Protein AF-A0A2R4WGL7-F1 (afdb_monomer_lite)

Structure (mmCIF, N/CA/C/O backbone):
data_AF-A0A2R4WGL7-F1
#
_entr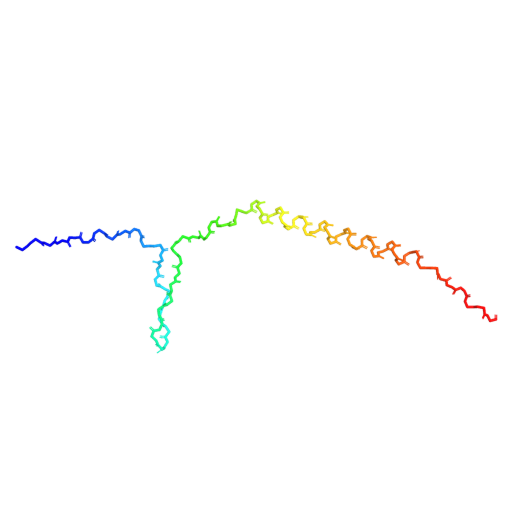y.id   AF-A0A2R4WGL7-F1
#
loop_
_atom_site.group_PDB
_atom_site.id
_atom_site.type_symbol
_atom_site.label_atom_id
_atom_site.label_alt_id
_atom_site.label_comp_id
_atom_site.label_asym_id
_atom_site.label_entity_id
_atom_site.label_seq_i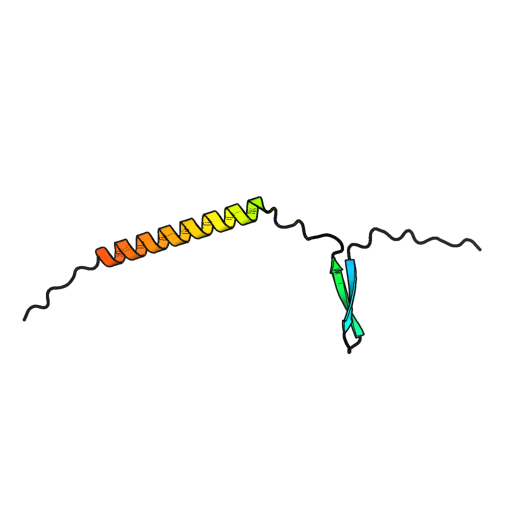d
_atom_site.pdbx_PDB_ins_code
_atom_site.Cartn_x
_atom_site.Cartn_y
_atom_site.Cartn_z
_atom_site.occupancy
_atom_site.B_iso_or_equiv
_atom_site.auth_seq_id
_atom_site.auth_comp_id
_atom_site.auth_asym_id
_atom_site.auth_atom_id
_atom_site.pdbx_PDB_model_num
ATOM 1 N N . MET A 1 1 ? 22.561 3.739 -45.278 1.00 40.44 1 MET A N 1
ATOM 2 C CA . MET A 1 1 ? 21.406 4.000 -44.387 1.00 40.44 1 MET A CA 1
ATOM 3 C C . MET A 1 1 ? 21.773 3.591 -42.965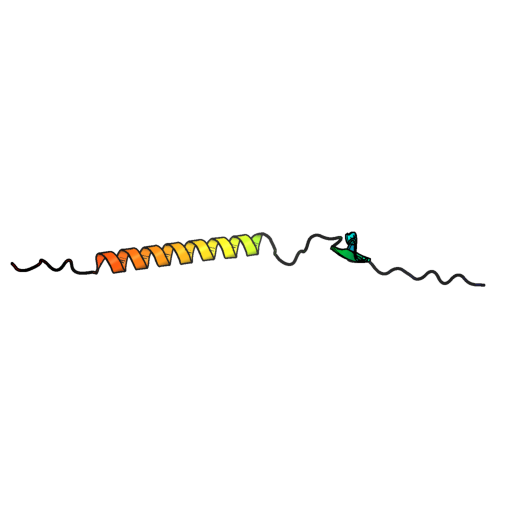 1.00 40.44 1 MET A C 1
ATOM 5 O O . MET A 1 1 ? 21.923 2.403 -42.712 1.00 40.44 1 MET A O 1
ATOM 9 N N . ALA A 1 2 ? 21.994 4.544 -42.058 1.00 47.56 2 ALA A N 1
ATOM 10 C CA . ALA A 1 2 ? 22.342 4.245 -40.667 1.00 47.56 2 ALA A CA 1
ATOM 11 C C . ALA A 1 2 ? 21.063 4.013 -39.839 1.00 47.56 2 ALA A C 1
ATOM 13 O O . ALA A 1 2 ? 20.207 4.892 -39.755 1.00 47.56 2 ALA A O 1
ATOM 14 N N . LYS A 1 3 ? 20.914 2.823 -39.242 1.00 54.62 3 LYS A N 1
ATOM 15 C CA . LYS A 1 3 ? 19.827 2.516 -38.299 1.00 54.62 3 LYS A CA 1
ATOM 16 C C . LYS A 1 3 ? 20.115 3.221 -36.972 1.00 54.62 3 LYS A C 1
ATOM 18 O O . LYS A 1 3 ? 20.985 2.796 -36.218 1.00 54.62 3 LYS A O 1
ATOM 23 N N . ILE A 1 4 ? 19.377 4.290 -36.685 1.00 55.91 4 ILE A N 1
ATOM 24 C CA . ILE A 1 4 ? 19.410 4.972 -35.388 1.00 55.91 4 ILE A CA 1
ATOM 25 C C . ILE A 1 4 ? 18.727 4.057 -34.367 1.00 55.91 4 ILE A C 1
ATOM 27 O O . ILE A 1 4 ? 17.500 3.962 -34.313 1.00 55.91 4 ILE A O 1
ATOM 31 N N . ALA A 1 5 ? 19.522 3.355 -33.562 1.00 57.75 5 ALA A N 1
ATOM 32 C CA . ALA A 1 5 ? 19.016 2.629 -32.408 1.00 57.75 5 ALA A CA 1
ATOM 33 C C . ALA A 1 5 ? 18.521 3.650 -31.372 1.00 57.75 5 ALA A C 1
ATOM 35 O O . ALA A 1 5 ? 19.315 4.267 -30.661 1.00 57.75 5 ALA A O 1
ATOM 36 N N . LYS A 1 6 ? 17.199 3.853 -31.291 1.00 59.59 6 LYS A N 1
ATOM 37 C CA . LYS A 1 6 ? 16.572 4.597 -30.191 1.00 59.59 6 LYS A CA 1
ATOM 38 C C . LYS A 1 6 ? 16.951 3.894 -28.888 1.00 59.59 6 LYS A C 1
ATOM 40 O O . LYS A 1 6 ? 16.411 2.830 -28.588 1.00 59.59 6 LYS A O 1
ATOM 45 N N . ARG A 1 7 ? 17.882 4.472 -28.121 1.00 55.97 7 ARG A N 1
ATOM 46 C CA . ARG A 1 7 ? 18.158 4.056 -26.742 1.00 55.97 7 ARG A CA 1
ATOM 47 C C . ARG A 1 7 ? 16.849 4.158 -25.968 1.00 55.97 7 ARG A C 1
ATOM 49 O O . ARG A 1 7 ? 16.392 5.250 -25.642 1.00 55.97 7 ARG A O 1
ATOM 56 N N . ALA A 1 8 ? 16.216 3.015 -25.731 1.00 61.75 8 ALA A N 1
ATOM 57 C CA . ALA A 1 8 ? 15.063 2.934 -24.861 1.00 61.75 8 ALA A CA 1
ATOM 58 C C . ALA A 1 8 ? 15.555 3.257 -23.448 1.00 61.75 8 ALA A C 1
ATOM 60 O O . ALA A 1 8 ? 16.264 2.458 -22.839 1.00 61.75 8 ALA A O 1
ATOM 61 N N . GLY A 1 9 ? 15.213 4.446 -22.949 1.00 61.75 9 GLY A N 1
ATOM 62 C CA . GLY A 1 9 ? 15.367 4.754 -21.532 1.00 61.75 9 GLY A CA 1
ATOM 63 C C . GLY A 1 9 ? 14.654 3.701 -20.671 1.00 61.75 9 GLY A C 1
ATOM 64 O O . GLY A 1 9 ? 13.793 2.964 -21.175 1.00 61.75 9 GLY A O 1
ATOM 65 N N . PRO A 1 10 ? 15.002 3.592 -19.379 1.00 65.06 10 PRO A N 1
ATOM 66 C CA . PRO A 1 10 ? 14.368 2.632 -18.486 1.00 65.06 10 PRO A CA 1
ATOM 67 C C . PRO A 1 10 ? 12.852 2.844 -18.510 1.00 65.06 10 PRO A C 1
ATOM 69 O O . PRO A 1 10 ? 12.364 3.902 -18.137 1.00 65.06 10 PRO A O 1
ATOM 72 N N . ARG A 1 11 ? 12.103 1.845 -18.999 1.00 73.50 11 ARG A N 1
ATOM 73 C CA . ARG A 1 11 ? 10.632 1.869 -19.018 1.00 73.50 11 ARG A CA 1
ATOM 74 C C . ARG A 1 11 ? 10.132 1.525 -17.611 1.00 73.50 11 ARG A C 1
ATOM 76 O O . ARG A 1 11 ? 10.254 0.348 -17.255 1.00 73.50 11 ARG A O 1
ATOM 83 N N . PRO A 1 12 ? 9.580 2.479 -16.837 1.00 82.50 12 PRO A N 1
ATOM 84 C CA . PRO A 1 12 ? 9.228 2.260 -15.431 1.00 82.50 12 PRO A CA 1
ATOM 85 C C . PRO A 1 12 ? 7.949 1.430 -15.255 1.00 82.50 12 PRO A C 1
ATOM 87 O O . PRO A 1 12 ? 7.705 0.878 -14.184 1.00 82.50 12 PRO A O 1
ATOM 90 N N . TYR A 1 13 ? 7.176 1.273 -16.330 1.00 86.75 13 TYR A N 1
ATOM 91 C CA . TYR A 1 13 ? 5.919 0.537 -16.357 1.00 86.75 13 TYR A CA 1
ATOM 92 C C . TYR A 1 13 ? 5.968 -0.621 -17.364 1.00 86.75 13 TYR A C 1
ATOM 94 O O . TYR A 1 13 ? 6.733 -0.597 -18.337 1.00 86.75 13 TYR A O 1
ATOM 102 N N . ARG A 1 14 ? 5.154 -1.651 -17.125 1.00 88.75 14 ARG A N 1
ATOM 103 C CA . ARG A 1 14 ? 4.847 -2.750 -18.052 1.00 88.75 14 ARG A CA 1
ATOM 104 C C . ARG A 1 14 ? 3.339 -2.794 -18.303 1.00 88.75 14 ARG A C 1
ATOM 106 O O . ARG A 1 14 ? 2.573 -2.392 -17.434 1.00 88.75 14 ARG A O 1
ATOM 113 N N . SER A 1 15 ? 2.918 -3.284 -19.466 1.00 90.94 15 SER A N 1
ATOM 114 C CA . SER A 1 15 ? 1.495 -3.530 -19.723 1.00 90.94 15 SER A CA 1
ATOM 115 C C . SER A 1 15 ? 1.022 -4.719 -18.888 1.00 90.94 15 SER A C 1
ATOM 117 O O . SER A 1 15 ? 1.707 -5.741 -18.828 1.00 90.94 15 SER A O 1
ATOM 119 N N . LEU A 1 16 ? -0.106 -4.546 -18.202 1.00 89.00 16 LEU A N 1
ATOM 120 C CA . LEU A 1 16 ? -0.814 -5.602 -17.480 1.00 89.00 16 LEU A CA 1
ATOM 121 C C . LEU A 1 16 ? -1.865 -6.275 -18.376 1.00 89.00 16 LEU A C 1
ATOM 123 O O . LEU A 1 16 ? -2.154 -7.453 -18.204 1.00 89.00 16 LEU A O 1
ATOM 127 N N . GLY A 1 17 ? -2.411 -5.531 -19.335 1.00 91.19 17 GLY A N 1
ATOM 128 C CA . GLY A 1 17 ? -3.436 -5.988 -20.264 1.00 91.19 17 GLY A CA 1
ATOM 129 C C . GLY A 1 17 ? -4.054 -4.813 -21.014 1.00 91.19 17 GLY A C 1
ATOM 130 O O . GLY A 1 17 ? -3.668 -3.659 -20.804 1.00 91.19 17 GLY A O 1
ATOM 131 N N . THR A 1 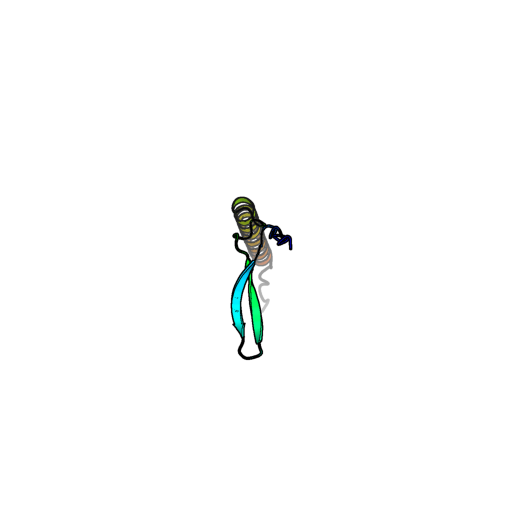18 ? -5.012 -5.120 -21.881 1.00 94.75 18 THR A N 1
ATOM 132 C CA . THR A 1 18 ? -5.836 -4.126 -22.577 1.00 94.75 18 THR A CA 1
ATOM 133 C C . THR A 1 18 ? -7.294 -4.457 -22.299 1.00 94.75 18 THR A C 1
ATOM 135 O O . THR A 1 18 ? -7.667 -5.630 -22.328 1.00 94.75 18 THR A O 1
ATOM 138 N N . THR A 1 19 ? -8.093 -3.454 -21.966 1.00 91.56 19 THR A N 1
ATOM 139 C CA . THR A 1 19 ? -9.535 -3.613 -21.765 1.00 91.56 19 THR A CA 1
ATOM 140 C C . THR A 1 19 ? -10.247 -3.844 -23.104 1.00 91.56 19 THR A C 1
ATOM 142 O O . THR A 1 19 ? -9.680 -3.605 -24.172 1.00 91.56 19 THR A O 1
ATOM 145 N N . SER A 1 20 ? -11.497 -4.310 -23.069 1.00 86.88 20 SER A N 1
ATOM 146 C CA . SER A 1 20 ? -12.289 -4.604 -24.277 1.00 86.88 20 SER A CA 1
ATOM 147 C C . SER A 1 20 ? -12.544 -3.375 -25.164 1.00 86.88 20 SER A C 1
ATOM 149 O O . SER A 1 20 ? -12.758 -3.515 -26.363 1.00 86.88 20 SER A O 1
ATOM 151 N N . ASP A 1 21 ? -12.493 -2.179 -24.582 1.00 94.31 21 ASP A N 1
ATOM 152 C CA . ASP A 1 21 ? -12.588 -0.863 -25.224 1.00 94.31 21 ASP A CA 1
ATOM 153 C C . ASP A 1 21 ? -11.225 -0.303 -25.685 1.00 94.31 21 ASP A C 1
ATOM 155 O O . ASP A 1 21 ? -11.148 0.815 -26.189 1.00 94.31 21 ASP A O 1
ATOM 159 N N . GLY A 1 22 ? -10.141 -1.080 -25.564 1.00 91.81 22 GLY A N 1
ATOM 160 C CA . GLY A 1 22 ? -8.825 -0.739 -26.115 1.00 91.81 22 GLY A CA 1
ATOM 161 C C . GLY A 1 22 ? -7.909 0.063 -25.184 1.00 91.81 22 GLY A C 1
ATOM 162 O O . GLY A 1 22 ? -6.849 0.519 -25.618 1.00 91.81 22 GLY A O 1
ATOM 163 N N . VAL A 1 23 ? -8.261 0.228 -23.905 1.00 93.25 23 VAL A N 1
ATOM 164 C CA . VAL A 1 23 ? -7.436 0.961 -22.934 1.00 93.25 23 VAL A CA 1
ATOM 165 C C . VAL A 1 23 ? -6.316 0.067 -22.406 1.00 93.25 23 VAL A C 1
ATOM 167 O O . VAL A 1 23 ? -6.553 -1.011 -21.863 1.00 93.25 23 VAL A O 1
ATOM 170 N N . VAL A 1 24 ? -5.067 0.525 -22.528 1.00 92.94 24 VAL A N 1
ATOM 171 C CA . VAL A 1 24 ? -3.889 -0.210 -22.044 1.00 92.94 24 VAL A CA 1
ATOM 172 C C . VAL A 1 24 ? -3.665 0.063 -20.559 1.00 92.94 24 VAL A C 1
ATOM 174 O O . VAL A 1 24 ? -3.359 1.185 -20.156 1.00 92.94 24 VAL A O 1
ATOM 177 N N . ILE A 1 25 ? -3.731 -0.987 -19.744 1.00 91.75 25 ILE A N 1
ATOM 178 C CA . ILE A 1 25 ? -3.444 -0.917 -18.312 1.00 91.75 25 ILE A CA 1
ATOM 179 C C . ILE A 1 25 ? -1.937 -1.054 -18.110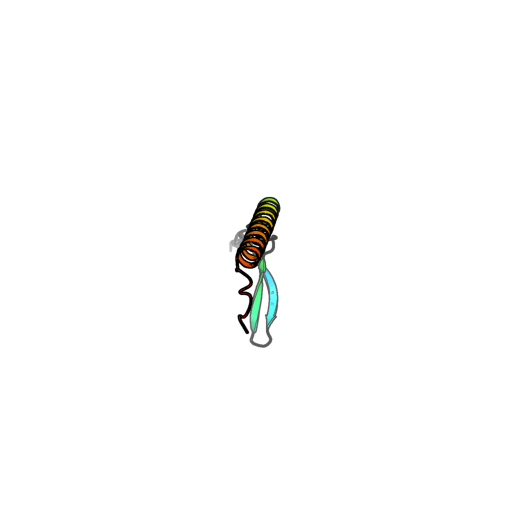 1.00 91.75 25 ILE A C 1
ATOM 181 O O . ILE A 1 25 ? -1.319 -2.031 -18.545 1.00 91.75 25 ILE A O 1
ATOM 185 N N . LEU A 1 26 ? -1.334 -0.085 -17.424 1.00 91.75 26 LEU A N 1
ATOM 186 C CA . LEU A 1 26 ? 0.087 -0.082 -17.091 1.00 91.75 26 LEU A CA 1
ATOM 187 C C . LEU A 1 26 ? 0.284 -0.344 -15.597 1.00 91.75 26 LEU A C 1
ATOM 189 O O . LEU A 1 26 ? -0.349 0.287 -14.759 1.00 91.75 26 LEU A O 1
ATOM 193 N N . THR A 1 27 ? 1.208 -1.242 -15.263 1.00 88.94 27 THR A N 1
ATOM 194 C CA . THR A 1 27 ? 1.652 -1.488 -13.887 1.00 88.94 27 THR A CA 1
ATOM 195 C C . THR A 1 27 ? 3.121 -1.101 -13.728 1.00 88.94 27 THR A C 1
ATOM 197 O O . THR A 1 27 ? 3.917 -1.347 -14.641 1.00 88.94 27 THR A O 1
ATOM 200 N N . PRO A 1 28 ? 3.528 -0.529 -12.582 1.00 86.94 28 PRO A N 1
ATOM 201 C CA . PRO A 1 28 ? 4.936 -0.318 -12.271 1.00 86.94 28 PRO A CA 1
ATOM 202 C C . PRO A 1 28 ? 5.716 -1.633 -12.359 1.00 86.94 28 PRO A C 1
ATOM 204 O O . PRO A 1 28 ? 5.207 -2.695 -11.993 1.00 86.94 28 PRO A O 1
ATOM 207 N N . LYS A 1 29 ? 6.957 -1.574 -12.847 1.00 86.06 29 LYS A N 1
ATOM 208 C CA . LYS A 1 29 ? 7.869 -2.732 -12.833 1.00 86.06 29 LYS A CA 1
ATOM 209 C C . LYS A 1 29 ? 8.507 -2.972 -11.473 1.00 86.06 29 LYS A C 1
ATOM 211 O O . LYS A 1 29 ? 8.967 -4.075 -11.203 1.00 86.06 29 LYS A O 1
ATOM 216 N N . VAL A 1 30 ? 8.575 -1.928 -10.658 1.00 81.81 30 VAL A N 1
ATOM 217 C CA . VAL A 1 30 ? 9.196 -1.948 -9.339 1.00 81.81 30 VAL A CA 1
ATOM 218 C C . VAL A 1 30 ? 8.103 -1.709 -8.312 1.00 81.81 30 VAL A C 1
ATOM 220 O O . VAL A 1 30 ? 7.197 -0.909 -8.550 1.00 81.81 30 VAL A O 1
ATOM 223 N N . ALA A 1 31 ? 8.184 -2.412 -7.183 1.00 73.56 31 ALA A N 1
ATOM 224 C CA . ALA A 1 31 ? 7.292 -2.164 -6.064 1.00 73.56 31 ALA A CA 1
ATOM 225 C C . ALA A 1 31 ? 7.415 -0.692 -5.624 1.00 73.56 31 ALA A C 1
ATOM 227 O O . ALA A 1 31 ? 8.536 -0.183 -5.525 1.00 73.56 31 ALA A O 1
ATOM 228 N N . PRO A 1 32 ? 6.297 0.007 -5.372 1.00 68.88 32 PRO A N 1
ATOM 229 C CA . PRO A 1 32 ? 6.346 1.376 -4.886 1.00 68.88 32 PRO A CA 1
ATOM 230 C C . PRO A 1 32 ? 7.099 1.421 -3.551 1.00 68.88 32 PRO A C 1
ATOM 232 O O . PRO A 1 32 ? 6.737 0.745 -2.592 1.00 68.88 32 PRO A O 1
ATOM 235 N N . THR A 1 33 ? 8.157 2.228 -3.491 1.00 71.75 33 THR A N 1
ATOM 236 C CA . THR A 1 33 ? 9.016 2.388 -2.304 1.00 71.75 33 THR A CA 1
ATOM 237 C C . THR A 1 33 ? 8.585 3.548 -1.407 1.00 71.75 33 THR A C 1
ATOM 239 O O . THR A 1 33 ? 9.261 3.848 -0.426 1.00 71.75 33 THR A O 1
ATOM 242 N N . HIS A 1 34 ? 7.463 4.204 -1.731 1.00 69.50 34 HIS A N 1
ATOM 243 C CA . HIS A 1 34 ? 7.001 5.426 -1.066 1.00 69.50 34 HIS A CA 1
ATOM 244 C C . HIS A 1 34 ? 6.728 5.253 0.427 1.00 69.50 34 HIS A C 1
ATOM 246 O O . HIS A 1 34 ? 6.843 6.220 1.171 1.00 69.50 34 HIS A O 1
ATOM 252 N N . PHE A 1 35 ? 6.408 4.038 0.870 1.00 66.62 35 PHE A N 1
ATOM 253 C CA . PHE A 1 35 ? 6.177 3.755 2.277 1.00 66.62 35 PHE A CA 1
ATOM 254 C C . PHE A 1 35 ? 7.239 2.793 2.784 1.00 66.62 35 PHE A C 1
ATOM 256 O O . PHE A 1 35 ? 7.224 1.597 2.476 1.00 66.62 35 PHE A O 1
ATOM 263 N N . LYS A 1 36 ? 8.173 3.302 3.591 1.00 77.00 36 LYS A N 1
ATOM 264 C CA . LYS A 1 36 ? 9.101 2.422 4.300 1.00 77.00 36 LYS A CA 1
ATOM 265 C C . LYS A 1 36 ? 8.294 1.664 5.350 1.00 77.00 36 LYS A C 1
ATOM 267 O O . LYS A 1 36 ? 7.552 2.267 6.122 1.00 77.00 36 LYS A O 1
ATOM 272 N N . ALA A 1 37 ? 8.463 0.345 5.444 1.00 76.50 37 ALA A N 1
ATOM 273 C CA . ALA A 1 37 ? 7.723 -0.482 6.407 1.00 76.50 37 ALA A CA 1
ATOM 274 C C . ALA A 1 37 ? 7.811 0.046 7.858 1.00 76.50 37 ALA A C 1
ATOM 276 O O . ALA A 1 37 ? 6.863 -0.077 8.633 1.00 76.50 37 ALA A O 1
ATOM 277 N N . GLY A 1 38 ? 8.929 0.685 8.223 1.00 82.00 38 GLY A N 1
ATOM 278 C CA . GLY A 1 38 ? 9.108 1.327 9.527 1.00 82.00 38 GLY A CA 1
ATOM 279 C C . GLY A 1 38 ? 8.236 2.569 9.766 1.00 82.00 38 GLY A C 1
ATOM 280 O O . GLY A 1 38 ? 7.911 2.857 10.914 1.00 82.00 38 GLY A O 1
ATOM 281 N N . GLU A 1 39 ? 7.847 3.301 8.722 1.00 83.38 39 GLU A N 1
ATOM 282 C CA . GLU A 1 39 ? 6.929 4.447 8.819 1.00 83.38 39 GLU A CA 1
ATOM 283 C C . GLU A 1 39 ? 5.493 3.963 9.007 1.00 83.38 39 GLU A C 1
ATOM 285 O O . GLU A 1 39 ? 4.808 4.432 9.911 1.00 83.38 39 GLU A O 1
ATOM 290 N N . ILE A 1 40 ? 5.083 2.935 8.254 1.00 84.69 40 ILE A N 1
ATOM 291 C CA . ILE A 1 40 ? 3.771 2.290 8.418 1.00 84.69 40 ILE A CA 1
ATOM 292 C C . ILE A 1 40 ? 3.607 1.776 9.854 1.00 84.69 40 ILE A C 1
ATOM 294 O O . ILE A 1 40 ? 2.613 2.074 10.512 1.00 84.69 40 ILE A O 1
ATOM 298 N N . ARG A 1 41 ? 4.608 1.062 10.387 1.00 88.19 41 ARG A N 1
ATOM 299 C CA . ARG A 1 41 ? 4.576 0.562 11.775 1.00 88.19 41 ARG A CA 1
ATOM 300 C C . ARG A 1 41 ? 4.460 1.691 12.800 1.00 88.19 41 ARG A C 1
ATOM 302 O O . ARG A 1 41 ? 3.716 1.549 13.766 1.00 88.19 41 ARG A O 1
ATOM 309 N N . ARG A 1 42 ? 5.167 2.807 12.588 1.00 90.56 42 ARG A N 1
ATOM 310 C CA . ARG A 1 42 ? 5.089 3.989 13.462 1.00 90.56 42 ARG A CA 1
ATOM 311 C C . ARG A 1 42 ? 3.705 4.630 13.435 1.00 90.56 42 ARG A C 1
ATOM 313 O O . ARG A 1 42 ? 3.183 4.953 14.497 1.00 90.56 42 ARG A O 1
ATOM 320 N N . ILE A 1 43 ? 3.106 4.772 12.254 1.00 90.00 43 ILE A N 1
ATOM 321 C CA . ILE A 1 43 ? 1.755 5.327 12.099 1.00 90.00 43 ILE A CA 1
ATOM 322 C C . ILE A 1 43 ? 0.729 4.424 12.790 1.00 90.00 43 ILE A C 1
ATOM 324 O O . ILE A 1 43 ? -0.062 4.914 13.588 1.00 90.00 43 ILE A O 1
ATOM 328 N N . ILE A 1 44 ? 0.796 3.107 12.576 1.00 91.44 44 ILE A N 1
ATOM 329 C CA . ILE A 1 44 ? -0.098 2.146 13.243 1.00 91.44 44 ILE A CA 1
ATOM 330 C C . ILE A 1 44 ? 0.047 2.229 14.768 1.00 91.44 44 ILE A C 1
ATOM 332 O O . ILE A 1 44 ? -0.950 2.258 15.483 1.00 91.44 44 ILE A O 1
ATOM 336 N N . ALA A 1 45 ? 1.280 2.287 15.282 1.00 92.56 45 ALA A N 1
ATOM 337 C CA . ALA A 1 45 ? 1.520 2.398 16.719 1.00 92.56 45 ALA A CA 1
ATOM 338 C C . ALA A 1 45 ? 0.962 3.705 17.305 1.00 92.56 45 ALA A C 1
ATOM 340 O O . ALA A 1 45 ? 0.430 3.695 18.413 1.00 92.56 45 ALA A O 1
ATOM 341 N N . ARG A 1 46 ? 1.062 4.815 16.565 1.00 94.75 46 ARG A N 1
ATOM 342 C CA . ARG A 1 46 ? 0.486 6.103 16.960 1.00 94.75 46 ARG A CA 1
ATOM 343 C C . ARG A 1 46 ? -1.040 6.041 17.013 1.00 94.75 46 ARG A C 1
ATOM 345 O O . ARG A 1 46 ? -1.602 6.415 18.033 1.00 94.75 46 ARG A O 1
ATOM 352 N N . LEU A 1 47 ? -1.680 5.514 15.970 1.00 94.12 47 LEU A N 1
ATOM 353 C CA . LEU A 1 47 ? -3.140 5.396 15.905 1.00 94.12 47 LEU A CA 1
ATOM 354 C C . LEU A 1 47 ? -3.696 4.549 17.055 1.00 94.12 47 LEU A C 1
ATOM 356 O O . LEU A 1 47 ? -4.642 4.966 17.709 1.00 94.12 47 LEU A O 1
ATOM 360 N N . LYS A 1 48 ? -3.053 3.418 17.377 1.00 92.56 48 LYS A N 1
ATOM 361 C CA . LYS A 1 48 ? -3.457 2.576 18.517 1.00 92.56 48 LYS A CA 1
ATOM 362 C C . LYS A 1 48 ? -3.375 3.297 19.864 1.00 92.56 48 LYS A C 1
ATOM 364 O O . LYS A 1 48 ? -4.194 3.045 20.738 1.00 92.56 48 LYS A O 1
ATOM 369 N N . ARG A 1 49 ? -2.373 4.164 20.054 1.00 92.38 49 ARG A N 1
ATOM 370 C CA . ARG A 1 49 ? -2.250 4.967 21.282 1.00 92.38 49 ARG A CA 1
ATOM 371 C C . ARG A 1 49 ? -3.325 6.042 21.350 1.00 92.38 49 ARG A C 1
ATOM 373 O O . ARG A 1 49 ? -3.955 6.181 22.384 1.00 92.38 49 ARG A O 1
ATOM 380 N N . GLU A 1 50 ? -3.557 6.754 20.250 1.00 91.62 50 GLU A N 1
ATOM 381 C CA . GLU A 1 50 ? -4.606 7.778 20.177 1.00 91.62 50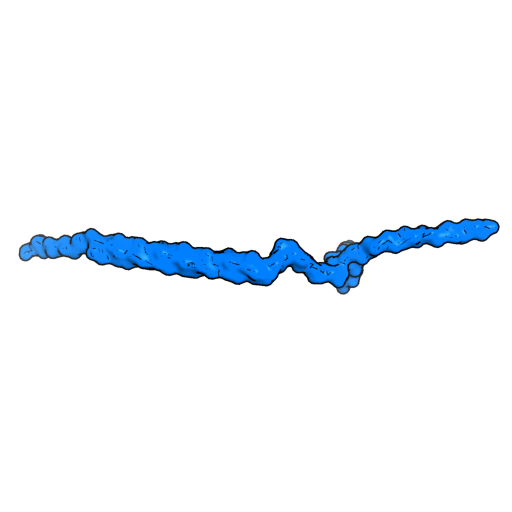 GLU A CA 1
ATOM 382 C C . GLU A 1 50 ? -6.004 7.179 20.413 1.00 91.62 50 GLU A C 1
ATOM 384 O O . GLU A 1 50 ? -6.831 7.795 21.080 1.00 91.62 50 GLU A O 1
ATOM 389 N N . GLU A 1 51 ? -6.255 5.966 19.916 1.00 90.94 51 GLU A N 1
ATOM 390 C CA . GLU A 1 51 ? -7.490 5.217 20.161 1.00 90.94 51 GLU A CA 1
ATOM 391 C C . GLU A 1 51 ? -7.636 4.815 21.636 1.00 90.94 51 GLU A C 1
ATOM 393 O O . GLU A 1 51 ? -8.662 5.111 22.245 1.00 90.94 51 GLU A O 1
ATOM 398 N N . ALA A 1 52 ? -6.586 4.254 22.246 1.00 87.75 52 ALA A N 1
ATOM 399 C CA . ALA A 1 52 ? -6.585 3.917 23.671 1.00 87.75 52 ALA A CA 1
ATOM 400 C C . ALA A 1 52 ? -6.762 5.156 24.573 1.00 87.75 52 ALA A C 1
ATOM 402 O O . ALA A 1 52 ? -7.500 5.118 25.557 1.00 87.75 52 ALA A O 1
ATOM 403 N N . ASP A 1 53 ? -6.128 6.280 24.226 1.00 84.19 53 ASP A N 1
ATOM 404 C CA . ASP A 1 53 ? -6.269 7.545 24.954 1.00 84.19 53 ASP A CA 1
ATOM 405 C C . ASP A 1 53 ? -7.692 8.108 24.839 1.00 84.19 53 ASP A C 1
ATOM 407 O O . ASP A 1 53 ? -8.209 8.714 25.783 1.00 84.19 53 ASP A O 1
ATOM 411 N N . ARG A 1 54 ? -8.342 7.916 23.687 1.00 85.69 54 ARG A N 1
ATOM 412 C CA . ARG A 1 54 ? -9.741 8.292 23.479 1.00 85.69 54 ARG A CA 1
ATOM 413 C C . ARG A 1 54 ? -10.673 7.436 24.332 1.00 85.69 54 ARG A C 1
ATOM 415 O O . ARG A 1 54 ? -11.505 7.996 25.039 1.00 85.69 54 ARG A O 1
ATOM 422 N N . GLU A 1 55 ? -10.477 6.122 24.333 1.00 80.81 55 GLU A N 1
ATOM 423 C CA . GLU A 1 55 ? -11.251 5.178 25.145 1.00 80.81 55 GLU A CA 1
ATOM 424 C C . GLU A 1 55 ? -11.106 5.476 26.649 1.00 80.81 55 GLU A C 1
ATOM 426 O O . GLU A 1 55 ? -12.095 5.544 27.379 1.00 80.81 55 GLU A O 1
ATOM 431 N N . ALA A 1 56 ? -9.891 5.785 27.116 1.00 78.94 56 ALA A N 1
ATOM 432 C CA . ALA A 1 56 ? -9.646 6.179 28.504 1.00 78.94 56 ALA A CA 1
ATOM 433 C C . ALA A 1 56 ? -10.355 7.493 28.892 1.00 78.94 56 ALA A C 1
ATOM 435 O O . ALA A 1 56 ? -10.847 7.641 30.018 1.00 78.94 56 ALA A O 1
ATOM 436 N N . ARG A 1 57 ? -10.432 8.462 27.970 1.00 73.69 57 ARG A N 1
ATOM 437 C CA . ARG A 1 57 ? -11.167 9.725 28.170 1.00 73.69 57 ARG A CA 1
ATOM 438 C C . ARG A 1 57 ? -12.676 9.518 28.196 1.00 73.69 57 ARG A C 1
ATOM 440 O O . ARG A 1 57 ? -13.357 10.151 28.996 1.00 73.69 57 ARG A O 1
ATOM 447 N N . GLU A 1 58 ? -13.193 8.635 27.353 1.00 71.88 58 GLU A N 1
ATOM 448 C CA . GLU A 1 58 ? -14.614 8.287 27.338 1.00 71.88 58 GLU A CA 1
ATOM 449 C C . GLU A 1 58 ? -15.007 7.550 28.626 1.00 71.88 58 GLU A C 1
ATOM 451 O O . GLU A 1 58 ? -15.964 7.954 29.285 1.00 71.88 58 GLU A O 1
ATOM 456 N N . ALA A 1 59 ? -14.204 6.581 29.077 1.00 70.50 59 ALA A N 1
ATOM 457 C CA . ALA A 1 59 ? -14.425 5.874 30.339 1.00 70.50 59 ALA A CA 1
ATOM 458 C C . ALA A 1 59 ? -14.399 6.814 31.560 1.00 70.50 59 ALA A C 1
ATOM 460 O O . ALA A 1 59 ? -15.244 6.720 32.454 1.00 70.50 59 ALA A O 1
ATOM 461 N N . THR A 1 60 ? -13.464 7.768 31.596 1.00 70.06 60 THR A N 1
ATOM 462 C CA . THR A 1 60 ? -13.393 8.762 32.681 1.00 70.06 60 THR A CA 1
ATOM 463 C C . THR A 1 60 ? -14.515 9.798 32.616 1.00 70.06 60 THR A C 1
ATOM 465 O O . THR A 1 60 ? -14.999 10.220 33.666 1.00 70.06 60 THR A O 1
ATOM 468 N N . ALA A 1 61 ? -14.980 10.181 31.423 1.00 64.38 61 ALA A N 1
ATOM 469 C CA . ALA A 1 61 ? -16.154 11.039 31.260 1.00 64.38 61 ALA A CA 1
ATOM 470 C C . ALA A 1 61 ? -17.446 10.336 31.715 1.00 64.38 61 ALA A C 1
ATOM 472 O O . ALA A 1 61 ? -18.290 10.957 32.360 1.00 64.38 61 ALA A O 1
ATOM 473 N N . GLN A 1 62 ? -17.569 9.034 31.451 1.00 59.56 62 GLN A N 1
ATOM 474 C CA . GLN A 1 62 ? -18.716 8.219 31.848 1.00 59.56 62 GLN A CA 1
ATOM 475 C C . GLN A 1 62 ? -18.741 7.948 33.362 1.00 59.56 62 GLN A C 1
ATOM 477 O O . GLN A 1 62 ? -19.802 8.015 33.976 1.00 59.56 62 GLN A O 1
ATOM 482 N N . ALA A 1 63 ? -17.573 7.763 33.990 1.00 59.38 63 ALA A N 1
ATOM 483 C CA . ALA A 1 63 ? -17.439 7.651 35.447 1.00 59.38 63 ALA A CA 1
ATOM 484 C C . ALA A 1 63 ? -17.700 8.974 36.201 1.00 59.38 63 ALA A C 1
ATOM 486 O O . ALA A 1 63 ? -17.982 8.957 37.398 1.00 59.38 63 ALA A O 1
ATOM 487 N N . ARG A 1 64 ? -17.606 10.127 35.521 1.00 58.38 64 ARG A N 1
ATOM 488 C CA . ARG A 1 64 ? -17.865 11.460 36.097 1.00 58.38 64 ARG A CA 1
ATOM 489 C C . ARG A 1 64 ? -19.309 11.941 35.953 1.00 58.38 64 ARG A C 1
ATOM 491 O O . ARG A 1 64 ? -19.626 12.994 36.504 1.00 58.38 64 ARG A O 1
ATOM 498 N N . ALA A 1 65 ? -20.174 11.217 35.241 1.00 56.88 65 ALA A N 1
ATOM 499 C CA . ALA A 1 65 ? -21.595 11.539 35.193 1.00 56.88 65 ALA A CA 1
ATOM 500 C C . ALA A 1 65 ? -22.231 11.200 36.557 1.00 56.88 65 ALA A C 1
ATOM 502 O O . ALA A 1 65 ? -22.260 10.026 36.931 1.00 56.88 65 ALA A O 1
ATOM 503 N N . PRO A 1 66 ? -22.728 12.182 37.336 1.00 54.06 66 PRO A N 1
ATOM 504 C CA . PRO A 1 66 ? -23.371 11.879 38.603 1.00 54.06 66 PRO A CA 1
ATOM 505 C C . PRO A 1 66 ? -24.662 11.109 38.320 1.00 54.06 66 PRO A C 1
ATOM 507 O O . PRO A 1 66 ? -25.590 11.631 37.696 1.00 54.06 66 PRO A O 1
ATOM 510 N N . SER A 1 67 ? -24.734 9.866 38.799 1.00 57.16 67 SER A N 1
ATOM 511 C CA . SER A 1 67 ? -25.994 9.145 38.944 1.00 57.16 67 SER A CA 1
ATOM 512 C C . SER A 1 67 ? -26.902 9.990 39.835 1.00 57.16 67 SER A C 1
ATOM 514 O O . SER A 1 67 ? -26.732 10.027 41.052 1.00 57.16 67 SER A O 1
ATOM 516 N N . SER A 1 68 ? -27.830 10.727 39.232 1.00 59.25 68 SER A N 1
ATOM 517 C CA . SER A 1 68 ? -28.849 11.451 39.983 1.00 59.25 68 SER A CA 1
ATOM 518 C C . SER A 1 68 ? -29.735 10.418 40.683 1.00 59.25 68 SER A C 1
ATOM 520 O O . SER A 1 68 ? -30.374 9.625 39.986 1.00 59.25 68 SER A O 1
ATOM 522 N N . PRO A 1 69 ? -29.818 10.387 42.027 1.00 56.28 69 PRO A N 1
ATOM 523 C CA . PRO A 1 69 ? -30.869 9.636 42.680 1.00 56.28 69 PRO A CA 1
ATOM 524 C C . PRO A 1 69 ? -32.164 10.402 42.425 1.00 56.28 69 PRO A C 1
ATOM 526 O O . PRO A 1 69 ? -32.335 11.551 42.837 1.00 56.28 69 PRO A O 1
ATOM 529 N N . LYS A 1 70 ? -33.063 9.762 41.683 1.00 54.50 70 LYS A N 1
ATOM 530 C CA . LYS A 1 70 ? -34.439 10.194 41.468 1.00 54.50 70 LYS A CA 1
ATOM 531 C C . LYS A 1 70 ? -35.109 10.339 42.841 1.00 54.50 70 LYS A C 1
ATOM 533 O O . LYS A 1 70 ? -35.358 9.336 43.500 1.00 54.50 70 LYS A O 1
ATOM 538 N N . LYS A 1 71 ? -35.360 11.576 43.281 1.00 52.34 71 LYS A N 1
ATOM 539 C CA . LYS A 1 71 ? -36.244 11.853 44.423 1.00 52.34 71 LYS A CA 1
ATOM 540 C C . LYS A 1 71 ? -37.657 11.397 44.044 1.00 52.34 71 LYS A C 1
ATOM 542 O O . LYS A 1 71 ? -38.216 11.927 43.085 1.00 52.34 71 LYS A O 1
ATOM 547 N N . ALA A 1 72 ? -38.196 10.436 44.785 1.00 57.50 72 ALA A N 1
ATOM 548 C CA . ALA A 1 72 ? -39.618 10.131 44.888 1.00 57.50 72 ALA A CA 1
ATOM 549 C C . ALA A 1 72 ? -39.922 9.877 46.365 1.00 57.50 72 ALA A C 1
ATOM 551 O O . ALA A 1 72 ? -39.088 9.195 47.004 1.00 57.50 72 ALA A O 1
#

Radius of gyration: 29.19 Å; chains: 1; bounding box: 62×18×89 Å

pLDDT: mean 76.28, std 14.9, range [40.44, 94.75]

Secondary structure (DSSP, 8-state):
------------EEEEEE-TTSPEEEEESS---SS-HHHHHHHHHHHHHHHHHHHHHHHHHHHTS-------

Organism: NCBI:txid2051553

Foldseek 3Di:
DDDPDPPDDPDQWDFPDADPVGRTDIDGPDDDPPDDPVNVVVVVVVVVVVVVVVVVVVVVVVVPPDPDDDDD

Sequence (72 aa):
MAKIAKRAGPRPYRSLGTTSDGVVILTPKVAPTHFKAGEIRRIIARLKREEADREAREATAQARAPSSPKKA